Protein AF-A0A955M3N9-F1 (afdb_monomer)

pLDDT: mean 74.33, std 16.21, range [35.16, 93.31]

Radius of gyration: 15.44 Å; Cα contacts (8 Å, |Δi|>4): 190; chains: 1; bounding box: 39×33×39 Å

Secondary structure (DSSP, 8-state):
-PPEEEEEEEETTEEEEEEEPPHHHHHHHHHHHHHGGG--S-EEHHHHHHHTT--HHHHHHHHHHTBT-SEEEE--TT-PEEEEES-BEEEEEE---TTS---EEEEEEP-------

Sequence (117 aa):
MERLRIVYSEINGQPFEYWYLERSESQRINELLKLIPRLHTWTPIKRITKELNVSTAALISSLRALRGALYIDKDSSVGNAIIARFPIVLVLKKSSNLSAIVSTQTFLRAPIYIKKP

Structure (mmCIF, N/CA/C/O backbone):
data_AF-A0A955M3N9-F1
#
_entry.id   AF-A0A955M3N9-F1
#
loop_
_atom_site.group_PDB
_atom_site.id
_atom_site.type_symbol
_atom_site.label_atom_id
_atom_site.label_alt_id
_atom_site.label_comp_id
_atom_site.label_asym_id
_atom_site.label_entity_id
_atom_site.label_seq_id
_atom_site.pdbx_PDB_ins_code
_atom_site.Cartn_x
_atom_site.Cartn_y
_atom_site.Cartn_z
_atom_site.occupancy
_atom_site.B_iso_or_equiv
_atom_site.auth_seq_id
_atom_site.auth_comp_id
_atom_site.auth_asym_id
_atom_site.auth_atom_id
_atom_site.pdbx_PDB_model_num
ATOM 1 N N . MET A 1 1 ? 14.332 -13.624 1.666 1.00 54.06 1 MET A N 1
ATO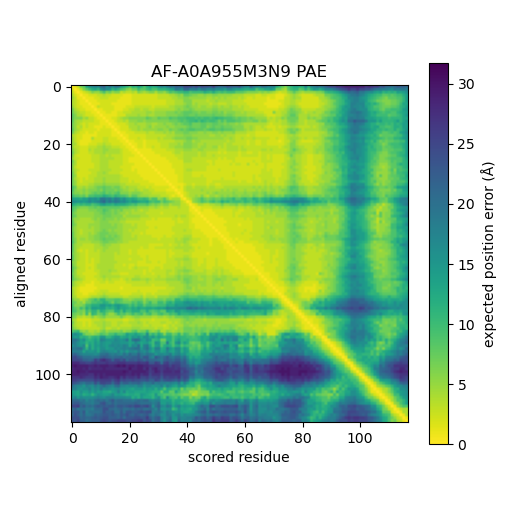M 2 C CA . MET A 1 1 ? 13.064 -13.078 2.201 1.00 54.06 1 MET A CA 1
ATOM 3 C C . MET A 1 1 ? 12.721 -11.870 1.353 1.00 54.06 1 MET A C 1
ATOM 5 O O . MET A 1 1 ? 13.582 -11.018 1.196 1.00 54.06 1 MET A O 1
ATOM 9 N N . GLU A 1 2 ? 11.548 -11.855 0.732 1.00 68.06 2 GLU A N 1
ATOM 10 C CA . GLU A 1 2 ? 11.255 -10.950 -0.388 1.00 68.06 2 GLU A CA 1
ATOM 11 C C . GLU A 1 2 ? 10.959 -9.521 0.098 1.00 68.06 2 GLU A C 1
ATOM 13 O O . GLU A 1 2 ? 10.129 -9.319 0.989 1.00 68.06 2 GLU A O 1
ATOM 18 N N . ARG A 1 3 ? 11.667 -8.538 -0.468 1.00 83.69 3 ARG A N 1
ATOM 19 C CA . ARG A 1 3 ? 11.537 -7.113 -0.139 1.00 83.69 3 ARG A CA 1
ATOM 20 C C . ARG A 1 3 ? 10.658 -6.443 -1.190 1.00 83.69 3 ARG A C 1
ATOM 22 O O . ARG A 1 3 ? 10.804 -6.711 -2.380 1.00 83.69 3 ARG A O 1
ATOM 29 N N . LEU A 1 4 ? 9.730 -5.597 -0.749 1.00 88.75 4 LEU A N 1
ATOM 30 C CA . LEU A 1 4 ? 8.908 -4.822 -1.672 1.00 88.75 4 LEU A CA 1
ATOM 31 C C . LEU A 1 4 ? 9.641 -3.552 -2.085 1.00 88.75 4 LEU A C 1
ATOM 33 O O . LEU A 1 4 ? 10.269 -2.887 -1.254 1.00 88.75 4 LEU A O 1
ATOM 37 N N . ARG A 1 5 ? 9.499 -3.193 -3.355 1.00 91.31 5 ARG A N 1
ATOM 38 C CA . ARG A 1 5 ? 9.981 -1.933 -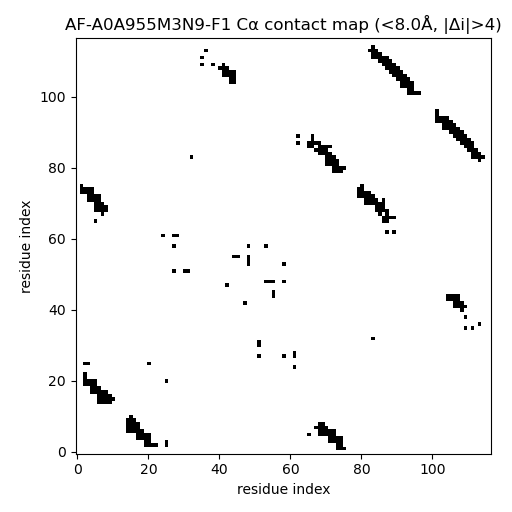3.902 1.00 91.31 5 ARG A CA 1
ATOM 39 C C . ARG A 1 5 ? 8.808 -1.135 -4.451 1.00 91.31 5 ARG A C 1
ATOM 41 O O . ARG A 1 5 ? 7.924 -1.663 -5.122 1.00 91.31 5 ARG A O 1
ATOM 48 N N . ILE A 1 6 ? 8.791 0.148 -4.108 1.00 89.75 6 ILE A N 1
ATOM 49 C CA . ILE A 1 6 ? 7.827 1.119 -4.616 1.00 89.75 6 ILE A CA 1
ATOM 50 C C . ILE A 1 6 ? 8.507 1.887 -5.738 1.00 89.75 6 ILE A C 1
ATOM 52 O O . ILE A 1 6 ? 9.568 2.469 -5.515 1.00 89.75 6 ILE A O 1
ATOM 56 N N . VAL A 1 7 ? 7.890 1.899 -6.915 1.00 90.56 7 VAL A N 1
ATOM 57 C CA . VAL A 1 7 ? 8.372 2.631 -8.087 1.00 90.56 7 VAL A CA 1
ATOM 58 C C . VAL A 1 7 ? 7.458 3.824 -8.339 1.00 90.56 7 VAL A C 1
ATOM 60 O O . VAL A 1 7 ? 6.237 3.671 -8.395 1.00 90.56 7 VAL A O 1
ATOM 63 N N . TYR A 1 8 ? 8.044 5.010 -8.484 1.00 90.19 8 TYR A N 1
ATOM 64 C CA . TYR A 1 8 ? 7.342 6.279 -8.705 1.00 90.19 8 TYR A CA 1
ATOM 65 C C . TYR A 1 8 ? 7.449 6.750 -10.154 1.00 90.19 8 TYR A C 1
ATOM 67 O O . TYR A 1 8 ? 6.503 7.337 -10.676 1.00 90.19 8 TYR A O 1
ATOM 75 N N . SER A 1 9 ? 8.559 6.443 -10.827 1.00 90.88 9 SER A N 1
ATOM 76 C CA . SER A 1 9 ? 8.750 6.763 -12.240 1.00 90.88 9 SER A CA 1
ATOM 77 C C . SER A 1 9 ? 9.600 5.723 -12.962 1.00 90.88 9 SER A C 1
ATOM 79 O O . SER A 1 9 ? 10.410 5.010 -12.360 1.00 90.88 9 SER A O 1
ATOM 81 N N . GLU A 1 10 ? 9.407 5.655 -14.276 1.00 91.56 10 GLU A N 1
ATOM 82 C CA . GLU A 1 10 ? 10.193 4.830 -15.186 1.00 91.56 10 GLU A CA 1
ATOM 83 C C . GLU A 1 10 ? 10.795 5.687 -16.297 1.00 91.56 10 GLU A C 1
ATOM 85 O O . GLU A 1 10 ? 10.179 6.649 -16.757 1.00 91.56 10 GLU A O 1
ATOM 90 N N . ILE A 1 11 ? 11.974 5.292 -16.771 1.00 93.31 11 ILE A N 1
ATOM 91 C CA . ILE A 1 11 ? 12.589 5.808 -17.995 1.00 93.31 11 ILE A CA 1
ATOM 92 C C . ILE A 1 11 ? 12.874 4.604 -18.888 1.00 93.31 11 ILE A C 1
ATOM 94 O O . ILE A 1 11 ? 13.516 3.649 -18.459 1.00 93.31 11 ILE A O 1
ATOM 98 N N . ASN A 1 12 ? 12.371 4.625 -20.125 1.00 90.88 12 ASN A N 1
ATOM 99 C CA . ASN A 1 12 ? 12.526 3.528 -21.092 1.00 90.88 12 ASN A CA 1
ATOM 100 C C . ASN A 1 12 ? 12.079 2.152 -20.551 1.00 90.88 12 ASN A C 1
ATOM 102 O O . ASN A 1 12 ? 12.693 1.128 -20.845 1.00 90.88 12 ASN A O 1
ATOM 106 N N . GLY A 1 13 ? 11.021 2.131 -19.732 1.00 84.50 13 GLY A N 1
ATOM 107 C CA . GLY A 1 13 ? 10.483 0.905 -19.132 1.00 84.50 13 GLY A CA 1
ATOM 108 C C . GLY A 1 13 ? 11.330 0.322 -17.997 1.00 84.50 13 GLY A C 1
ATOM 109 O O . GLY A 1 13 ? 11.108 -0.821 -17.607 1.00 84.50 13 GLY A O 1
ATOM 110 N N . GLN A 1 14 ? 12.303 1.078 -17.479 1.00 86.56 14 GLN A N 1
ATOM 111 C CA . GLN A 1 14 ? 13.092 0.708 -16.306 1.00 86.56 14 GLN A CA 1
ATOM 112 C C . GLN A 1 14 ? 12.772 1.638 -15.128 1.00 86.56 14 GLN A C 1
ATOM 114 O O . GLN A 1 14 ? 12.645 2.847 -15.342 1.00 86.56 14 GLN A O 1
ATOM 119 N N . PRO A 1 15 ? 12.680 1.117 -13.889 1.00 89.31 15 PRO A N 1
ATOM 120 C CA . PRO A 1 15 ? 12.510 1.939 -12.694 1.00 89.31 15 PRO A CA 1
ATOM 121 C C . PRO A 1 15 ? 13.619 2.990 -12.580 1.00 89.31 15 PRO A C 1
ATOM 123 O O . PRO A 1 15 ? 14.798 2.640 -12.519 1.00 89.31 15 PRO A O 1
ATOM 126 N N . PHE A 1 16 ? 13.242 4.267 -12.519 1.00 90.44 16 PHE A N 1
ATOM 127 C CA . PHE A 1 16 ? 14.178 5.380 -12.341 1.00 90.44 16 PHE A CA 1
ATOM 128 C C . PHE A 1 16 ? 14.145 5.904 -10.905 1.00 90.44 16 PHE A C 1
ATOM 130 O O . PHE A 1 16 ? 15.174 5.959 -10.238 1.00 90.44 16 PHE A O 1
ATOM 137 N N . GLU A 1 17 ? 12.952 6.209 -10.396 1.00 92.06 17 GLU A N 1
ATOM 138 C CA . GLU A 1 17 ? 12.754 6.645 -9.016 1.00 92.06 17 GLU A CA 1
ATOM 139 C C . GLU A 1 17 ? 12.035 5.553 -8.228 1.00 92.06 17 GLU A C 1
ATOM 141 O O . GLU A 1 17 ? 10.861 5.255 -8.472 1.00 92.06 17 GLU A O 1
ATOM 146 N N . TYR A 1 18 ? 12.745 4.933 -7.285 1.00 92.44 18 TYR A N 1
ATOM 147 C CA . TYR A 1 18 ? 12.208 3.840 -6.487 1.00 92.44 18 TYR A CA 1
ATOM 148 C C . TYR A 1 18 ? 12.874 3.718 -5.120 1.00 92.44 18 TYR A C 1
ATOM 150 O O . TYR A 1 18 ? 13.989 4.180 -4.893 1.00 92.44 18 TYR A O 1
ATOM 158 N N . TRP A 1 19 ? 12.170 3.050 -4.206 1.00 90.88 19 TRP A N 1
ATOM 159 C CA . TRP A 1 19 ? 12.589 2.894 -2.819 1.00 90.88 19 TRP A CA 1
ATOM 160 C C . TRP A 1 19 ? 12.223 1.496 -2.344 1.00 90.88 19 TRP A C 1
ATOM 162 O O . TRP A 1 19 ? 11.122 1.003 -2.605 1.00 90.88 19 TRP A O 1
ATOM 172 N N . TYR A 1 20 ? 13.138 0.855 -1.625 1.00 90.38 20 TYR A N 1
ATOM 173 C CA . TYR A 1 20 ? 12.845 -0.421 -0.994 1.00 90.38 20 TYR A CA 1
ATOM 174 C C . TYR A 1 20 ? 12.247 -0.210 0.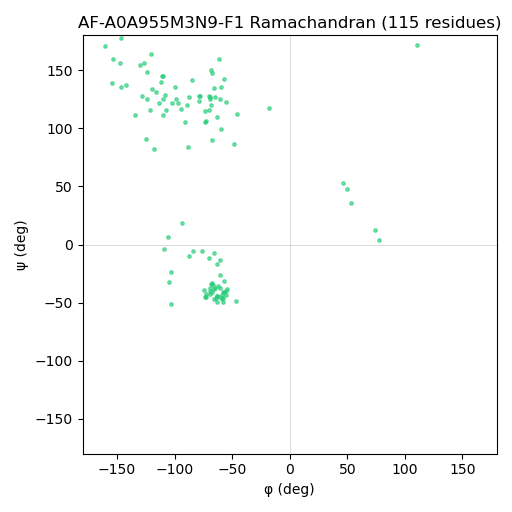385 1.00 90.38 20 TYR A C 1
ATOM 176 O O . TYR A 1 20 ? 12.857 0.409 1.258 1.00 90.38 20 TYR A O 1
ATOM 184 N N . LEU A 1 21 ? 11.099 -0.829 0.609 1.00 87.62 21 LEU A N 1
ATOM 185 C CA . LEU A 1 21 ? 10.426 -0.783 1.891 1.00 87.62 21 LEU A CA 1
ATOM 186 C C . LEU A 1 21 ? 11.227 -1.528 2.956 1.00 87.62 21 LEU A C 1
ATOM 188 O O . LEU A 1 21 ? 11.888 -2.538 2.687 1.00 87.62 21 LEU A O 1
ATOM 192 N N . GLU A 1 22 ? 11.146 -1.055 4.195 1.00 88.75 22 GLU A N 1
ATOM 193 C CA . GLU A 1 22 ? 11.620 -1.837 5.332 1.00 88.75 22 GLU A CA 1
ATOM 194 C C . GLU A 1 22 ? 10.831 -3.143 5.453 1.00 88.75 22 GLU A C 1
ATOM 196 O O . GLU A 1 22 ? 9.710 -3.274 4.956 1.00 88.75 22 GLU A O 1
ATOM 201 N N . ARG A 1 23 ? 11.389 -4.131 6.155 1.00 86.31 23 ARG A N 1
ATOM 202 C CA . ARG A 1 23 ? 10.746 -5.442 6.318 1.00 86.31 23 ARG A CA 1
ATOM 203 C C . ARG A 1 23 ? 9.359 -5.333 6.957 1.00 86.31 23 ARG A C 1
ATOM 205 O O . ARG A 1 23 ? 8.407 -5.932 6.462 1.00 86.31 23 ARG A O 1
ATOM 212 N N . SER A 1 24 ? 9.244 -4.551 8.032 1.00 87.19 24 SER A N 1
ATOM 213 C CA . SER A 1 24 ? 7.971 -4.364 8.740 1.00 87.19 24 SER A CA 1
ATOM 214 C C . SER A 1 24 ? 6.933 -3.662 7.857 1.00 87.19 24 SER A C 1
ATOM 216 O O . SER A 1 24 ? 5.754 -4.006 7.878 1.00 87.19 24 SER A O 1
ATOM 218 N N . GLU A 1 25 ? 7.374 -2.708 7.038 1.00 86.12 25 GLU A N 1
ATOM 219 C CA . GLU A 1 25 ? 6.525 -1.967 6.112 1.00 86.12 25 GLU A CA 1
ATOM 220 C C . GLU A 1 25 ? 6.087 -2.811 4.917 1.00 86.12 25 GLU A C 1
ATOM 222 O O . GLU A 1 25 ? 4.904 -2.832 4.584 1.00 86.12 25 GLU A O 1
ATOM 227 N N . SER A 1 26 ? 7.009 -3.589 4.349 1.00 88.38 26 SER A N 1
ATOM 228 C CA . SER A 1 26 ? 6.727 -4.561 3.291 1.00 88.38 26 SER A CA 1
ATOM 229 C C . SER A 1 26 ? 5.646 -5.549 3.726 1.00 88.38 26 SER A C 1
ATOM 231 O O . SER A 1 26 ? 4.722 -5.845 2.972 1.00 88.38 26 SER A O 1
ATOM 233 N N . GLN A 1 27 ? 5.732 -6.041 4.966 1.00 88.56 27 GLN A N 1
ATOM 234 C CA . GLN A 1 27 ? 4.737 -6.954 5.520 1.00 88.56 27 GLN A CA 1
ATOM 235 C C . GLN A 1 27 ? 3.372 -6.273 5.679 1.00 88.56 27 GLN A C 1
ATOM 237 O O . GLN A 1 27 ? 2.370 -6.822 5.225 1.00 88.56 27 GLN A O 1
ATOM 242 N N . ARG A 1 28 ? 3.323 -5.059 6.247 1.00 88.19 28 ARG A N 1
ATOM 243 C CA . ARG A 1 28 ? 2.069 -4.294 6.374 1.00 88.19 28 ARG A CA 1
ATOM 244 C C . ARG A 1 28 ? 1.417 -4.021 5.021 1.00 88.19 28 ARG A C 1
ATOM 246 O O . ARG A 1 28 ? 0.206 -4.170 4.895 1.00 88.19 28 ARG A O 1
ATOM 253 N N . ILE A 1 29 ? 2.204 -3.631 4.020 1.00 85.81 29 ILE A N 1
ATOM 254 C CA . ILE A 1 29 ? 1.702 -3.333 2.676 1.00 85.81 29 ILE A CA 1
ATOM 255 C C . ILE A 1 29 ? 1.196 -4.601 1.990 1.00 85.81 29 ILE A C 1
ATOM 257 O O . ILE A 1 29 ? 0.114 -4.569 1.415 1.00 85.81 29 ILE A O 1
ATOM 261 N N . ASN A 1 30 ? 1.888 -5.734 2.119 1.00 86.00 30 ASN A N 1
ATOM 262 C CA . ASN A 1 30 ? 1.389 -7.010 1.600 1.00 86.00 30 ASN A CA 1
ATOM 263 C C . ASN A 1 30 ? 0.033 -7.401 2.204 1.00 86.00 30 ASN A C 1
ATOM 265 O O . ASN A 1 30 ? -0.880 -7.768 1.466 1.00 86.00 30 ASN A O 1
ATOM 269 N N . GLU A 1 31 ? -0.127 -7.302 3.526 1.00 87.06 31 GLU A N 1
ATOM 270 C CA . GLU A 1 31 ? -1.411 -7.608 4.172 1.00 87.06 31 GLU A CA 1
ATOM 271 C C . GLU A 1 31 ? -2.508 -6.611 3.772 1.00 87.06 31 GLU A C 1
ATOM 273 O O . GLU A 1 31 ? -3.641 -7.005 3.489 1.00 87.06 31 GLU A O 1
ATOM 278 N N . LEU A 1 32 ? -2.167 -5.326 3.642 1.00 83.44 32 LEU A N 1
ATOM 279 C CA . LEU A 1 32 ? -3.084 -4.314 3.127 1.00 83.44 32 LEU A CA 1
ATOM 280 C C . LEU A 1 32 ? -3.546 -4.633 1.695 1.00 83.44 32 LEU A C 1
ATOM 282 O O . LEU A 1 32 ? -4.740 -4.550 1.414 1.00 83.44 32 LEU A O 1
ATOM 286 N N . LEU A 1 33 ? -2.635 -5.017 0.795 1.00 80.44 33 LEU A N 1
ATOM 287 C CA . LEU A 1 33 ? -2.961 -5.365 -0.594 1.00 80.44 33 LEU A CA 1
ATOM 288 C C . LEU A 1 33 ? -3.901 -6.575 -0.682 1.00 80.44 33 LEU A C 1
ATOM 290 O O . LEU A 1 33 ? -4.791 -6.587 -1.529 1.00 80.44 33 LEU A O 1
ATOM 294 N N . LYS A 1 34 ? -3.757 -7.561 0.214 1.00 81.38 34 LYS A N 1
ATOM 295 C CA . LYS A 1 34 ? -4.693 -8.696 0.329 1.00 81.38 34 LYS A CA 1
ATOM 296 C C . LYS A 1 34 ? -6.067 -8.271 0.845 1.00 81.38 34 LYS A C 1
ATOM 298 O O . LYS A 1 34 ? -7.078 -8.857 0.460 1.00 81.38 34 LYS A O 1
ATOM 303 N N . LEU A 1 35 ? -6.111 -7.268 1.722 1.00 81.12 35 LEU A N 1
ATOM 304 C CA . LEU A 1 35 ? -7.353 -6.761 2.295 1.00 81.12 35 LEU A CA 1
ATOM 305 C C . LEU A 1 35 ? -8.153 -5.913 1.299 1.00 81.12 35 LEU A C 1
ATOM 307 O O . LEU A 1 35 ? -9.376 -6.020 1.245 1.00 81.12 35 LEU A O 1
ATOM 311 N N . ILE A 1 36 ? -7.466 -5.095 0.499 1.00 75.94 36 ILE A N 1
ATOM 312 C CA . ILE A 1 36 ? -8.058 -4.148 -0.455 1.00 75.94 36 ILE A CA 1
ATOM 313 C C . ILE A 1 36 ? -9.187 -4.730 -1.328 1.00 75.94 36 ILE A C 1
ATOM 315 O O . ILE A 1 36 ? -10.239 -4.092 -1.377 1.00 75.94 36 ILE A O 1
ATOM 319 N N . PRO A 1 37 ? -9.063 -5.905 -1.979 1.00 73.94 37 PRO A N 1
ATOM 320 C CA . PRO A 1 37 ? -10.148 -6.438 -2.809 1.00 73.94 37 PRO A CA 1
ATOM 321 C C . PRO A 1 37 ? -11.436 -6.758 -2.033 1.00 73.94 37 PRO A C 1
ATOM 323 O O . PRO A 1 37 ? -12.495 -6.886 -2.641 1.00 73.94 37 PRO A O 1
ATOM 326 N N . ARG A 1 38 ? -11.369 -6.864 -0.700 1.00 77.62 38 ARG A N 1
ATOM 327 C CA . ARG A 1 38 ? -12.525 -7.075 0.189 1.00 77.62 38 ARG A CA 1
ATOM 328 C C . ARG A 1 38 ? -13.181 -5.755 0.617 1.00 77.62 38 ARG A C 1
ATOM 330 O O . ARG A 1 38 ? -14.252 -5.759 1.222 1.00 77.62 38 ARG A O 1
ATOM 337 N N . LEU A 1 39 ? -12.548 -4.618 0.325 1.00 73.94 39 LEU A N 1
ATOM 338 C CA . LEU A 1 39 ? -13.043 -3.284 0.654 1.00 73.94 39 LEU A CA 1
ATOM 339 C C . LEU A 1 39 ? -13.937 -2.775 -0.487 1.00 73.94 39 LEU A C 1
ATOM 341 O O . LEU A 1 39 ? -13.499 -2.042 -1.366 1.00 73.94 39 LEU A O 1
ATOM 345 N N . HIS A 1 40 ? -15.214 -3.164 -0.478 1.00 58.66 40 HIS A N 1
ATOM 346 C CA . HIS A 1 40 ? -16.177 -2.786 -1.526 1.00 58.66 40 HIS A CA 1
ATOM 347 C C . HIS A 1 40 ? -16.585 -1.297 -1.514 1.00 58.66 40 HIS A C 1
ATOM 349 O O . HIS A 1 40 ? -17.212 -0.820 -2.457 1.00 58.66 40 HIS A O 1
ATOM 355 N N . THR A 1 41 ? -16.243 -0.544 -0.463 1.00 67.31 41 THR A N 1
ATOM 356 C CA . THR A 1 41 ? -16.622 0.866 -0.279 1.00 67.31 41 THR A CA 1
ATOM 357 C C . THR A 1 41 ? -15.535 1.658 0.456 1.00 67.31 41 THR A C 1
ATOM 359 O O . THR A 1 41 ? -14.535 1.111 0.927 1.00 67.31 41 THR A O 1
ATOM 362 N N . TRP A 1 42 ? -15.764 2.965 0.622 1.00 71.25 42 TRP A N 1
ATOM 363 C CA . TRP A 1 42 ? -15.029 3.829 1.548 1.00 71.25 42 TRP A CA 1
ATOM 364 C C . TRP A 1 42 ? -14.869 3.166 2.919 1.00 71.25 42 TRP A C 1
ATOM 366 O O . TRP A 1 42 ? -15.853 2.982 3.636 1.00 71.25 42 TRP A O 1
ATOM 376 N N . THR A 1 43 ? -13.637 2.805 3.282 1.00 75.19 43 THR A N 1
ATOM 377 C CA . THR A 1 43 ? -13.370 2.088 4.533 1.00 75.19 43 THR A CA 1
ATOM 378 C C . THR A 1 43 ? -12.645 3.007 5.517 1.00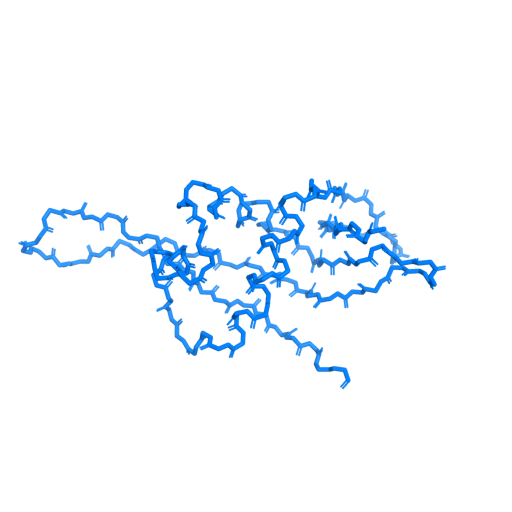 75.19 43 THR A C 1
ATOM 380 O O . THR A 1 43 ? -11.603 3.575 5.168 1.00 75.19 43 THR A O 1
ATOM 383 N N . PRO A 1 44 ? -13.166 3.186 6.747 1.00 77.88 44 PRO A N 1
ATOM 384 C CA . PRO A 1 44 ? -12.476 3.955 7.775 1.00 77.88 44 PRO A CA 1
ATOM 385 C C . PRO A 1 44 ? -11.115 3.338 8.097 1.00 77.88 44 PRO A C 1
ATOM 387 O O . PRO A 1 44 ? -11.023 2.132 8.336 1.00 77.88 44 PRO A O 1
ATOM 390 N N . ILE A 1 45 ? -10.075 4.167 8.212 1.00 78.62 45 ILE A N 1
ATOM 391 C CA . ILE A 1 45 ? -8.728 3.704 8.583 1.00 78.62 45 ILE A CA 1
ATOM 392 C C . ILE A 1 45 ? -8.745 2.908 9.892 1.00 78.62 45 ILE A C 1
ATOM 394 O O . ILE A 1 45 ? -8.099 1.872 9.972 1.00 78.62 45 ILE A O 1
ATOM 398 N N . LYS A 1 46 ? -9.562 3.316 10.874 1.00 80.06 46 LYS A N 1
ATOM 399 C CA . LYS A 1 46 ? -9.719 2.602 12.155 1.00 80.06 46 LYS A CA 1
ATOM 400 C C . LYS A 1 46 ? -10.166 1.140 12.003 1.00 80.06 46 LYS A C 1
ATOM 402 O O . LYS A 1 46 ? -9.821 0.303 12.834 1.00 80.06 46 LYS A O 1
ATOM 407 N N . ARG A 1 47 ? -10.955 0.823 10.970 1.00 83.50 47 ARG A N 1
ATOM 408 C CA . ARG A 1 47 ? -11.378 -0.558 10.693 1.00 83.50 47 ARG A CA 1
ATOM 409 C C . ARG A 1 47 ? -10.204 -1.368 10.149 1.00 83.50 47 ARG A C 1
ATOM 411 O O . ARG A 1 47 ? -9.945 -2.458 10.641 1.00 83.50 47 ARG A O 1
ATOM 418 N N . ILE A 1 48 ? -9.462 -0.785 9.211 1.00 83.69 48 ILE A N 1
ATOM 419 C CA . ILE A 1 48 ? -8.287 -1.409 8.592 1.00 83.69 48 ILE A CA 1
ATOM 420 C C . ILE A 1 48 ? -7.190 -1.650 9.635 1.00 83.69 48 ILE A C 1
ATOM 422 O O . ILE A 1 48 ? -6.631 -2.736 9.693 1.00 83.69 48 ILE A O 1
ATOM 426 N N . THR A 1 49 ? -6.916 -0.681 10.515 1.00 86.06 49 THR A N 1
ATOM 427 C CA . THR A 1 49 ? -5.921 -0.833 11.591 1.00 86.06 49 THR A CA 1
ATOM 428 C C . THR A 1 49 ? -6.259 -1.972 12.543 1.00 86.06 49 THR A C 1
ATOM 430 O O . THR A 1 49 ? -5.361 -2.678 12.986 1.00 86.06 49 THR A O 1
ATOM 433 N N . LYS A 1 50 ? -7.551 -2.165 12.848 1.00 88.25 50 LYS A N 1
ATOM 434 C CA . LYS A 1 50 ? -8.015 -3.256 13.712 1.00 88.25 50 LYS A CA 1
ATOM 435 C C . LYS A 1 50 ? -7.845 -4.614 13.033 1.00 88.25 50 LYS A C 1
ATOM 437 O O . LYS A 1 50 ? -7.404 -5.554 13.676 1.00 88.25 50 LYS A O 1
ATOM 442 N N . GLU A 1 51 ? -8.174 -4.703 11.748 1.00 87.88 51 GLU A N 1
ATOM 443 C CA . GLU A 1 51 ? -8.063 -5.943 10.973 1.00 87.88 51 GLU A CA 1
ATOM 444 C C . GLU A 1 51 ? -6.607 -6.354 10.728 1.00 87.88 51 GLU A C 1
ATOM 446 O O . GLU A 1 51 ? -6.269 -7.527 10.827 1.00 87.88 51 GLU A O 1
ATOM 451 N N . LEU A 1 52 ? -5.731 -5.377 10.490 1.00 85.75 52 LEU A N 1
ATOM 452 C CA . LEU A 1 52 ? -4.298 -5.602 10.310 1.00 85.75 52 LEU A CA 1
ATOM 453 C C . LEU A 1 52 ? -3.521 -5.674 11.637 1.00 85.75 52 LEU A C 1
ATOM 455 O O . LEU A 1 52 ? -2.323 -5.938 11.614 1.00 85.75 52 LEU A O 1
ATOM 459 N N . ASN A 1 53 ? -4.172 -5.421 12.779 1.00 90.44 53 ASN A N 1
ATOM 460 C CA . ASN A 1 53 ? -3.546 -5.300 14.100 1.00 90.44 53 ASN A CA 1
ATOM 461 C C . ASN A 1 53 ? -2.323 -4.353 14.117 1.00 90.44 53 ASN A C 1
ATOM 463 O O . ASN A 1 53 ? -1.250 -4.683 14.620 1.00 90.44 53 ASN A O 1
ATOM 467 N N . VAL A 1 54 ? -2.475 -3.162 13.530 1.00 87.75 54 VAL A N 1
ATOM 468 C CA . VAL A 1 54 ? -1.422 -2.132 13.443 1.00 87.75 54 VAL A CA 1
ATOM 469 C C . VAL A 1 54 ? -1.907 -0.798 13.985 1.00 87.75 54 VAL A C 1
ATOM 471 O O . VAL A 1 54 ? -3.098 -0.496 13.962 1.00 87.75 54 VAL A O 1
ATOM 474 N N . SER A 1 55 ? -0.983 0.056 14.425 1.00 89.12 55 SER A N 1
ATOM 475 C CA . SER A 1 55 ? -1.343 1.414 14.833 1.00 89.12 55 SER A CA 1
ATOM 476 C C . SER A 1 55 ? -1.787 2.262 13.635 1.00 89.12 55 SER A C 1
ATOM 478 O O . SER A 1 55 ? -1.302 2.111 12.510 1.00 89.12 55 SER A O 1
ATOM 480 N N . THR A 1 56 ? -2.680 3.222 13.887 1.00 83.75 56 THR A N 1
ATOM 481 C CA . THR A 1 56 ? -3.109 4.210 12.885 1.00 83.75 56 THR A CA 1
ATOM 482 C C . THR A 1 56 ? -1.934 4.976 12.288 1.00 83.75 56 THR A C 1
ATOM 484 O O . THR A 1 56 ? -1.910 5.199 11.081 1.00 83.75 56 THR A O 1
ATOM 487 N N . ALA A 1 57 ? -0.945 5.346 13.107 1.00 84.81 57 ALA A N 1
ATOM 488 C CA . ALA A 1 57 ? 0.245 6.053 12.645 1.00 84.81 57 ALA A CA 1
ATOM 489 C C . ALA A 1 57 ? 1.078 5.195 11.679 1.00 84.81 57 ALA A C 1
ATOM 491 O O . ALA A 1 57 ? 1.443 5.673 10.606 1.00 84.81 57 ALA A O 1
ATOM 492 N N . ALA A 1 58 ? 1.307 3.920 12.016 1.00 84.94 58 ALA A N 1
ATOM 493 C CA . ALA A 1 58 ? 2.055 2.998 11.164 1.00 84.94 58 ALA A CA 1
ATOM 494 C C . ALA A 1 58 ? 1.343 2.761 9.829 1.00 84.94 58 ALA A C 1
ATOM 496 O O . ALA A 1 58 ? 1.976 2.819 8.776 1.00 84.94 58 ALA A O 1
ATOM 497 N N . LEU A 1 59 ? 0.020 2.557 9.858 1.00 84.12 59 LEU A N 1
ATOM 49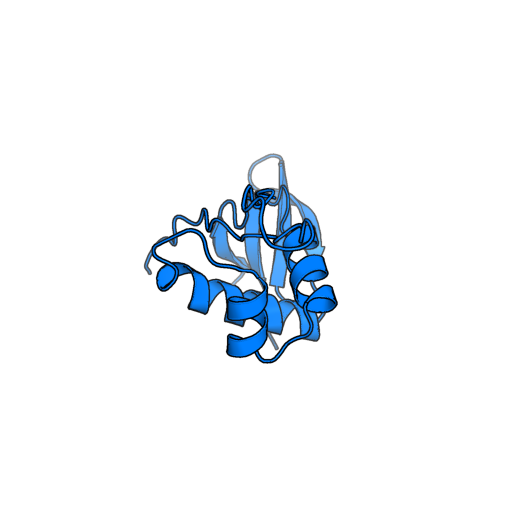8 C CA . LEU A 1 59 ? -0.755 2.399 8.634 1.00 84.12 59 LEU A CA 1
ATOM 499 C C . LEU A 1 59 ? -0.706 3.675 7.786 1.00 84.12 59 LEU A C 1
ATOM 501 O O . LEU A 1 59 ? -0.375 3.598 6.612 1.00 84.12 59 LEU A O 1
ATOM 505 N N . ILE A 1 60 ? -0.958 4.856 8.361 1.00 81.88 60 ILE A N 1
ATOM 506 C CA . ILE A 1 60 ? -0.884 6.128 7.623 1.00 81.88 60 ILE A CA 1
ATOM 507 C C . ILE A 1 60 ? 0.503 6.347 7.004 1.00 81.88 60 ILE A C 1
ATOM 509 O O . ILE A 1 60 ? 0.570 6.798 5.864 1.00 81.88 60 ILE A O 1
ATOM 513 N N . SER A 1 61 ? 1.589 6.025 7.712 1.00 83.69 61 SER A N 1
ATOM 514 C CA . SER A 1 61 ? 2.951 6.118 7.171 1.00 83.69 61 SER A CA 1
ATOM 515 C C . SER A 1 61 ? 3.111 5.261 5.917 1.00 83.69 61 SER A C 1
ATOM 517 O O . SER A 1 61 ? 3.503 5.768 4.869 1.00 83.69 61 SER A O 1
ATOM 519 N N . SER A 1 62 ? 2.689 3.997 5.977 1.00 84.19 62 SER A N 1
ATOM 520 C CA . SER A 1 62 ? 2.776 3.088 4.831 1.00 84.19 62 SER A CA 1
ATOM 521 C C . SER A 1 62 ? 1.862 3.507 3.675 1.00 84.19 62 SER A C 1
ATOM 523 O O . SER A 1 62 ? 2.240 3.407 2.512 1.00 84.19 62 SER A O 1
ATOM 525 N N . LEU A 1 63 ? 0.685 4.069 3.967 1.00 80.94 63 LEU A N 1
ATOM 526 C CA . LEU A 1 63 ? -0.193 4.635 2.939 1.00 80.94 63 LEU A CA 1
ATOM 527 C C . LEU A 1 63 ? 0.410 5.895 2.289 1.00 80.94 63 LEU A C 1
ATOM 529 O O . LEU A 1 63 ? 0.186 6.138 1.105 1.00 80.94 63 LEU A O 1
ATOM 533 N N . ARG A 1 64 ? 1.167 6.701 3.047 1.00 80.19 64 ARG A N 1
ATOM 534 C CA . ARG A 1 64 ? 1.903 7.861 2.519 1.00 80.19 64 ARG A CA 1
ATOM 535 C C . ARG A 1 64 ? 3.059 7.435 1.628 1.00 80.19 64 ARG A C 1
ATOM 537 O O . ARG A 1 64 ? 3.228 8.060 0.590 1.00 80.19 64 ARG A O 1
ATOM 544 N N . ALA A 1 65 ? 3.791 6.380 1.988 1.00 80.06 65 ALA A N 1
ATOM 545 C CA . ALA A 1 65 ? 4.838 5.827 1.131 1.00 80.06 65 ALA A CA 1
ATOM 546 C C . ALA A 1 65 ? 4.264 5.435 -0.239 1.00 80.06 65 ALA A C 1
ATOM 548 O O . ALA A 1 65 ? 4.823 5.755 -1.274 1.00 80.06 65 ALA A O 1
ATOM 549 N N . LEU A 1 66 ? 3.072 4.850 -0.280 1.00 80.19 66 LEU A N 1
ATOM 550 C CA . LEU A 1 66 ? 2.430 4.451 -1.536 1.00 80.19 66 LEU A CA 1
ATOM 551 C C . LEU A 1 66 ? 1.820 5.608 -2.347 1.00 80.19 66 LEU A C 1
ATOM 553 O O . LEU A 1 66 ? 1.332 5.392 -3.459 1.00 80.19 66 LEU A O 1
ATOM 557 N N . ARG A 1 67 ? 1.808 6.834 -1.814 1.00 79.94 67 ARG A N 1
ATOM 558 C CA . ARG A 1 67 ? 1.218 7.987 -2.497 1.00 79.94 67 ARG A CA 1
ATOM 559 C C . ARG A 1 67 ? 2.067 8.372 -3.705 1.00 79.94 67 ARG A C 1
ATOM 561 O O . ARG A 1 67 ? 3.238 8.688 -3.557 1.00 79.94 67 ARG A O 1
ATOM 568 N N . GLY A 1 68 ? 1.442 8.428 -4.880 1.00 77.69 68 GLY A N 1
ATOM 569 C CA . GLY A 1 68 ? 2.135 8.786 -6.122 1.00 77.69 68 GLY A CA 1
ATOM 570 C C . GLY A 1 68 ? 2.973 7.650 -6.709 1.00 77.69 68 GLY A C 1
ATOM 571 O O . GLY A 1 68 ? 3.625 7.855 -7.724 1.00 77.69 68 GLY A O 1
ATOM 572 N N . ALA A 1 69 ? 2.935 6.459 -6.107 1.00 85.81 69 ALA A N 1
ATOM 573 C CA . ALA A 1 69 ? 3.575 5.285 -6.673 1.00 85.81 69 ALA A CA 1
ATOM 574 C C . ALA A 1 69 ? 2.889 4.874 -7.984 1.00 85.81 69 ALA A C 1
ATOM 576 O O . ALA A 1 69 ? 1.659 4.771 -8.055 1.00 85.81 69 ALA A O 1
ATOM 577 N N . LEU A 1 70 ? 3.697 4.579 -8.998 1.00 87.50 70 LEU A N 1
ATOM 578 C CA . LEU A 1 70 ? 3.259 3.996 -10.260 1.00 87.50 70 LEU A CA 1
ATOM 579 C C . LEU A 1 70 ? 2.902 2.518 -10.065 1.00 87.50 70 LEU A C 1
ATOM 581 O O . LEU A 1 70 ? 1.849 2.060 -10.512 1.00 87.50 70 LEU A O 1
ATOM 585 N N . TYR A 1 71 ? 3.748 1.773 -9.351 1.00 88.12 71 TYR A N 1
ATOM 586 C CA . TYR A 1 71 ? 3.489 0.388 -8.966 1.00 88.12 71 TYR A CA 1
ATOM 587 C C . TYR A 1 71 ? 4.351 -0.065 -7.787 1.00 88.12 71 TYR A C 1
ATOM 589 O O . TYR A 1 71 ? 5.270 0.621 -7.340 1.00 88.12 71 TYR A O 1
ATOM 597 N N . ILE A 1 72 ? 4.017 -1.249 -7.286 1.00 88.19 72 ILE A N 1
ATOM 598 C CA . ILE A 1 72 ? 4.801 -2.007 -6.321 1.00 88.19 72 ILE A CA 1
ATOM 599 C C . ILE A 1 72 ? 5.221 -3.294 -7.013 1.00 88.19 72 ILE A C 1
ATOM 601 O O . ILE A 1 72 ? 4.375 -3.989 -7.590 1.00 88.19 72 ILE A O 1
ATOM 605 N N . ASP A 1 73 ? 6.500 -3.621 -6.928 1.00 89.56 73 ASP A N 1
ATOM 606 C CA . ASP A 1 73 ? 7.008 -4.925 -7.312 1.00 89.56 73 ASP A CA 1
ATOM 607 C C . ASP A 1 73 ? 7.699 -5.628 -6.144 1.00 89.56 73 ASP A C 1
ATOM 609 O O . ASP A 1 73 ? 7.954 -5.068 -5.070 1.00 89.56 73 ASP A O 1
ATOM 613 N N . LYS A 1 74 ? 7.879 -6.928 -6.336 1.00 87.19 74 LYS A N 1
ATOM 614 C CA . LYS A 1 74 ? 8.485 -7.827 -5.372 1.00 87.19 74 LYS A CA 1
ATOM 615 C C . LYS A 1 74 ? 9.803 -8.309 -5.948 1.00 87.19 74 LYS A C 1
ATOM 617 O O . LYS A 1 74 ? 9.810 -8.898 -7.031 1.00 87.19 74 LYS A O 1
ATOM 622 N N . ASP A 1 75 ? 10.878 -8.056 -5.210 1.00 78.75 75 ASP A N 1
ATOM 623 C CA . ASP A 1 75 ? 12.204 -8.550 -5.556 1.00 78.75 75 ASP A CA 1
ATOM 624 C C . ASP A 1 75 ? 12.246 -10.068 -5.362 1.00 78.75 75 ASP A C 1
ATOM 626 O O . ASP A 1 75 ? 12.044 -10.577 -4.250 1.00 78.75 75 ASP A O 1
ATOM 630 N N . SER A 1 76 ? 12.434 -10.784 -6.470 1.00 69.69 76 SER A N 1
ATOM 631 C CA . SER A 1 76 ? 12.482 -12.241 -6.528 1.00 69.69 76 SER A CA 1
ATOM 632 C C . SER A 1 76 ? 13.720 -12.692 -7.299 1.00 69.69 76 SER A C 1
ATOM 634 O O . SER A 1 76 ? 14.213 -11.993 -8.183 1.00 69.69 76 SER A O 1
ATOM 636 N N . SER A 1 77 ? 14.194 -13.907 -7.019 1.00 64.94 77 SER A N 1
ATOM 637 C CA . SER A 1 77 ? 15.353 -14.507 -7.696 1.00 64.94 77 SER A CA 1
ATOM 638 C C . SER A 1 77 ? 15.177 -14.687 -9.210 1.00 64.94 77 SER A C 1
ATOM 640 O O . SER A 1 77 ? 16.156 -14.949 -9.901 1.00 64.94 77 SER A O 1
ATOM 642 N N . VAL A 1 78 ? 13.952 -14.552 -9.728 1.00 63.59 78 VAL A N 1
ATOM 643 C CA . VAL A 1 78 ? 13.595 -14.706 -11.151 1.00 63.59 78 VAL A CA 1
ATOM 644 C C . VAL A 1 78 ? 13.325 -13.341 -11.813 1.00 63.59 78 VAL A C 1
ATOM 646 O O . VAL A 1 78 ? 12.919 -13.264 -12.969 1.00 63.59 78 VAL A O 1
ATOM 649 N N . GLY A 1 79 ? 13.563 -12.243 -11.088 1.00 71.62 79 GLY A N 1
ATOM 650 C CA . GLY A 1 79 ? 13.268 -10.877 -11.512 1.00 71.62 79 GLY A CA 1
ATOM 651 C C . GLY A 1 79 ? 12.126 -10.245 -10.717 1.00 71.62 79 GLY A C 1
ATOM 652 O O . GLY A 1 79 ? 11.453 -10.893 -9.913 1.00 71.62 79 GLY A O 1
ATOM 653 N N . ASN A 1 80 ? 11.912 -8.949 -10.929 1.00 79.12 80 ASN A N 1
ATOM 654 C CA . ASN A 1 80 ? 10.895 -8.196 -10.202 1.00 79.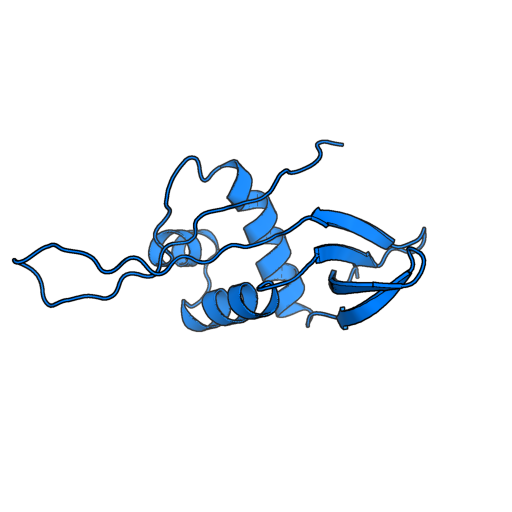12 80 ASN A CA 1
ATOM 655 C C . ASN A 1 80 ? 9.499 -8.467 -10.773 1.00 79.12 80 ASN A C 1
ATOM 657 O O . ASN A 1 80 ? 9.249 -8.235 -11.957 1.00 79.12 80 ASN A O 1
ATOM 661 N N . ALA A 1 81 ? 8.573 -8.921 -9.928 1.00 83.62 81 ALA A N 1
ATOM 662 C CA . ALA A 1 81 ? 7.181 -9.138 -10.312 1.00 83.62 81 ALA A CA 1
ATOM 663 C C . ALA A 1 81 ? 6.301 -7.989 -9.807 1.00 83.62 81 ALA A C 1
ATOM 665 O O . ALA A 1 81 ? 6.227 -7.749 -8.602 1.00 83.62 81 ALA A O 1
ATOM 666 N N . ILE A 1 82 ? 5.606 -7.296 -10.715 1.00 85.94 82 ILE A N 1
ATOM 667 C CA . ILE A 1 82 ? 4.653 -6.239 -10.347 1.00 85.94 82 ILE A CA 1
ATOM 668 C C . ILE A 1 82 ? 3.447 -6.871 -9.646 1.00 85.94 82 ILE A C 1
ATOM 670 O O . ILE A 1 82 ? 2.724 -7.663 -10.248 1.00 85.94 82 ILE A O 1
ATOM 674 N N . ILE A 1 83 ? 3.198 -6.474 -8.398 1.00 83.25 83 ILE A N 1
ATOM 675 C CA . ILE A 1 83 ? 2.103 -7.004 -7.568 1.00 83.25 83 ILE A CA 1
ATOM 676 C C . ILE A 1 83 ? 0.906 -6.053 -7.470 1.00 83.25 83 ILE A C 1
ATOM 678 O O . ILE A 1 83 ? -0.213 -6.490 -7.211 1.00 83.25 83 ILE A O 1
ATOM 682 N N . ALA A 1 84 ? 1.118 -4.753 -7.679 1.00 81.12 84 ALA A N 1
ATOM 683 C CA . ALA A 1 84 ? 0.053 -3.754 -7.672 1.00 81.12 84 ALA A CA 1
ATOM 684 C C . ALA A 1 84 ? 0.448 -2.546 -8.522 1.00 81.12 84 ALA A C 1
ATOM 686 O O . ALA A 1 84 ? 1.582 -2.092 -8.438 1.00 81.12 84 ALA A O 1
ATOM 687 N N . ARG A 1 85 ? -0.488 -1.992 -9.299 1.00 80.12 85 ARG A N 1
ATOM 688 C CA . ARG A 1 85 ? -0.314 -0.720 -10.023 1.00 80.12 85 ARG A CA 1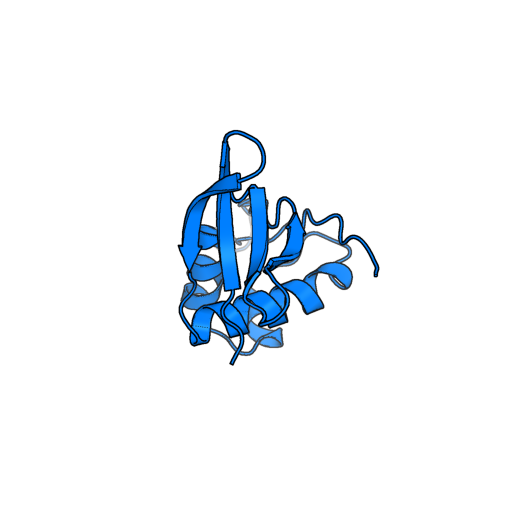
ATOM 689 C C . ARG A 1 85 ? -1.190 0.360 -9.402 1.00 80.12 85 ARG A C 1
ATOM 691 O O . ARG A 1 85 ? -2.297 0.053 -8.967 1.00 80.12 85 ARG A O 1
ATOM 698 N N . PHE A 1 86 ? -0.696 1.596 -9.386 1.00 73.81 86 PHE A N 1
ATOM 699 C CA . PHE A 1 86 ? -1.358 2.776 -8.816 1.00 73.81 86 PHE A CA 1
ATOM 700 C C . PHE A 1 86 ? -1.957 2.516 -7.429 1.00 73.81 86 PHE A C 1
ATOM 702 O O . PHE A 1 86 ? -3.144 2.744 -7.216 1.00 73.81 86 PHE A O 1
ATOM 709 N N . PRO A 1 87 ? -1.163 1.996 -6.480 1.00 66.19 87 PRO A N 1
ATOM 710 C CA . PRO A 1 87 ? -1.683 1.269 -5.336 1.00 66.19 87 PRO A CA 1
ATOM 711 C C . PRO A 1 87 ? -2.624 2.084 -4.434 1.00 66.19 87 PRO A C 1
ATOM 713 O O . PRO A 1 87 ? -3.453 1.479 -3.762 1.00 66.19 87 PRO A O 1
ATOM 716 N N . ILE A 1 88 ? -2.534 3.422 -4.356 1.00 67.12 88 ILE A N 1
ATOM 717 C CA . ILE A 1 88 ? -3.313 4.197 -3.370 1.00 67.12 88 ILE A CA 1
ATOM 718 C C . ILE A 1 88 ? -3.749 5.590 -3.845 1.00 67.12 88 ILE A C 1
ATOM 720 O O . ILE A 1 88 ? -2.942 6.403 -4.285 1.00 67.12 88 ILE A O 1
ATOM 724 N N . VAL A 1 89 ? -5.021 5.916 -3.566 1.00 56.59 89 VAL A N 1
ATOM 725 C CA . VAL A 1 89 ? -5.576 7.278 -3.495 1.00 56.59 89 VAL A CA 1
ATOM 726 C C . VAL A 1 89 ? -6.230 7.430 -2.119 1.00 56.59 89 VAL A C 1
ATOM 728 O O . VAL A 1 89 ? -7.400 7.114 -1.903 1.00 56.59 89 VAL A O 1
ATOM 731 N N . LEU A 1 90 ? -5.452 7.898 -1.146 1.00 56.59 90 LEU A N 1
ATOM 732 C CA . LEU A 1 90 ? -5.985 8.378 0.128 1.00 56.59 90 LEU A CA 1
ATOM 733 C C . LEU A 1 90 ? -6.920 9.560 -0.150 1.00 56.59 90 LEU A C 1
ATOM 735 O O . LEU A 1 90 ? -6.486 10.549 -0.737 1.00 56.59 90 LEU A O 1
ATOM 739 N N . VAL A 1 91 ? -8.167 9.505 0.322 1.00 54.56 91 VAL A N 1
ATOM 740 C CA . VAL A 1 91 ? -9.035 10.690 0.337 1.00 54.56 91 VAL A CA 1
ATOM 741 C C . VAL A 1 91 ? -9.461 10.950 1.770 1.00 54.56 91 VAL A C 1
ATOM 743 O O . VAL A 1 91 ? -10.152 10.157 2.409 1.00 54.56 91 VAL A O 1
ATOM 746 N N . LEU A 1 92 ? -9.027 12.095 2.282 1.00 51.91 92 LEU A N 1
ATOM 747 C CA . LEU A 1 92 ? -9.476 12.611 3.564 1.00 51.91 92 LEU A CA 1
ATOM 748 C C . LEU A 1 92 ? -10.907 13.120 3.390 1.00 51.91 92 LEU A C 1
ATOM 750 O O . LEU A 1 92 ? -11.131 14.084 2.662 1.00 51.91 92 LEU A O 1
ATOM 754 N N . LYS A 1 93 ? -11.877 12.491 4.058 1.00 49.28 93 LYS A N 1
ATOM 755 C CA . LYS A 1 93 ? -13.255 12.987 4.091 1.00 49.28 93 LYS A CA 1
ATOM 756 C C . LYS A 1 93 ? -13.539 13.556 5.476 1.00 49.28 93 LYS A C 1
ATOM 758 O O . LYS A 1 93 ? -13.544 12.828 6.462 1.00 49.28 93 LYS A O 1
ATOM 763 N N . LYS A 1 94 ? -13.794 14.864 5.560 1.00 48.75 94 LYS A N 1
ATOM 764 C CA . LYS A 1 94 ? -14.332 15.459 6.791 1.00 48.75 94 LYS A CA 1
ATOM 765 C C . LYS A 1 94 ? -15.733 14.884 7.027 1.00 48.75 94 LYS A C 1
ATOM 767 O O . LYS A 1 94 ? -16.563 14.899 6.120 1.00 48.75 94 LYS A O 1
ATOM 772 N N . SER A 1 95 ? -15.972 14.337 8.218 1.00 47.69 95 SER A N 1
ATOM 773 C CA . SER A 1 95 ? -17.312 13.923 8.636 1.00 47.69 95 SER A CA 1
ATOM 774 C C . SER A 1 95 ? -18.156 15.176 8.872 1.00 47.69 95 SER A C 1
ATOM 776 O O . SER A 1 95 ? -17.722 16.069 9.595 1.00 47.69 95 SER A O 1
ATOM 778 N N . SER A 1 96 ? -19.333 15.254 8.254 1.00 43.84 96 SER A N 1
ATOM 779 C CA . SER A 1 96 ? -20.281 16.368 8.391 1.00 43.84 96 SER A CA 1
ATOM 780 C C . SER A 1 96 ? -21.337 16.131 9.480 1.00 43.84 96 SER A C 1
ATOM 782 O O . SER A 1 96 ? -22.376 16.784 9.469 1.00 43.84 96 SER A O 1
ATOM 784 N N . ASN A 1 97 ? -21.113 15.198 10.414 1.00 43.84 97 ASN A N 1
ATOM 785 C CA . ASN A 1 97 ? -22.041 14.988 11.527 1.00 43.84 97 ASN A CA 1
ATOM 786 C C . ASN A 1 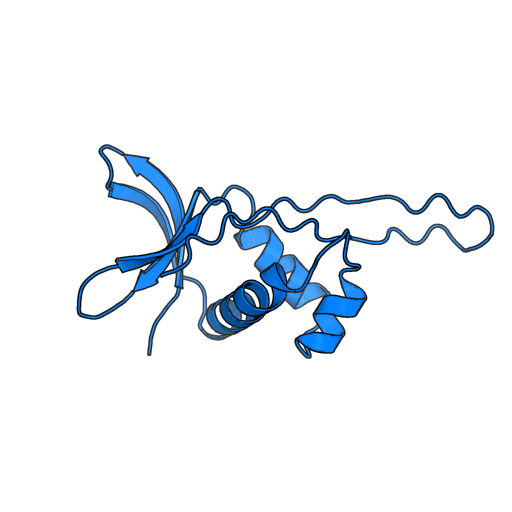97 ? -21.925 16.131 12.545 1.00 43.84 97 ASN A C 1
ATOM 788 O O . ASN A 1 97 ? -20.977 16.191 13.322 1.00 43.84 97 ASN A O 1
ATOM 792 N N . LEU A 1 98 ? -22.926 17.012 12.535 1.00 42.62 98 LEU A N 1
ATOM 793 C CA . LEU A 1 98 ? -23.072 18.207 13.376 1.00 42.62 98 LEU A CA 1
ATOM 794 C C . LEU A 1 98 ? -23.255 17.927 14.885 1.00 42.62 98 LEU A C 1
ATOM 796 O O . LEU A 1 98 ? -23.236 18.867 15.670 1.00 42.62 98 LEU A O 1
ATOM 800 N N . SER A 1 99 ? -23.418 16.670 15.312 1.00 47.66 99 SER A N 1
ATOM 801 C CA . SER A 1 99 ? -23.720 16.299 16.710 1.00 47.66 99 SER A CA 1
ATOM 802 C C . SER A 1 99 ? -22.574 15.623 17.471 1.00 47.66 99 SER A C 1
ATOM 804 O O . SER A 1 99 ? -22.698 15.363 18.665 1.00 47.66 99 SER A O 1
ATOM 806 N N . ALA A 1 100 ? -21.444 15.353 16.818 1.00 41.62 100 ALA A N 1
ATOM 807 C CA . ALA A 1 100 ? -20.253 14.827 17.468 1.00 41.62 100 ALA A CA 1
ATOM 808 C C . ALA A 1 100 ? -19.078 15.712 17.076 1.00 41.62 100 ALA A C 1
ATOM 810 O O . ALA A 1 100 ? -18.875 15.946 15.887 1.00 41.62 100 ALA A O 1
ATOM 811 N N . ILE A 1 101 ? -18.331 16.193 18.076 1.00 40.75 101 ILE A N 1
ATOM 812 C CA . ILE A 1 101 ? -16.996 16.806 17.970 1.00 40.75 101 ILE A CA 1
ATOM 813 C C . ILE A 1 101 ? -16.360 16.444 16.628 1.00 40.75 101 ILE A C 1
ATOM 815 O O . ILE A 1 101 ? -16.170 15.254 16.369 1.00 40.75 101 ILE A O 1
ATOM 819 N N . VAL A 1 102 ? -16.094 17.453 15.790 1.00 39.84 102 VAL A N 1
ATOM 820 C CA . VAL A 1 102 ? -15.565 17.337 14.422 1.00 39.84 102 VAL A CA 1
ATOM 821 C C . VAL A 1 102 ? -14.359 16.394 14.410 1.00 39.84 102 VAL A C 1
ATOM 823 O O . VAL A 1 102 ? -13.213 16.807 14.557 1.00 39.84 102 VAL A O 1
ATOM 826 N N . SER A 1 103 ? -14.607 15.093 14.270 1.00 46.53 103 SER A N 1
ATOM 827 C CA . SER A 1 103 ? -13.557 14.092 14.192 1.00 46.53 103 SER A CA 1
ATOM 828 C C . SER A 1 103 ? -13.246 13.935 12.715 1.00 46.53 103 SER A C 1
ATOM 830 O O . SER A 1 103 ? -14.032 13.407 11.925 1.00 46.53 103 SER A O 1
ATOM 832 N N . THR A 1 104 ? -12.109 14.486 12.307 1.00 53.28 104 THR A N 1
ATOM 833 C CA . THR A 1 104 ? -11.527 14.255 10.989 1.00 53.28 104 THR A CA 1
ATOM 834 C C . THR A 1 104 ? -11.264 12.757 10.847 1.00 53.28 104 THR A C 1
ATOM 836 O O . THR A 1 104 ? -10.302 12.214 11.384 1.00 53.28 104 THR A O 1
ATOM 839 N N . GLN A 1 105 ? -12.163 12.050 10.165 1.00 55.97 105 GLN A N 1
ATOM 840 C CA . GLN A 1 105 ? -11.995 10.630 9.890 1.00 55.97 105 GLN A CA 1
ATOM 841 C C . GLN A 1 105 ? -11.239 10.458 8.573 1.00 55.97 105 GLN A C 1
ATOM 843 O O . GLN A 1 105 ? -11.670 10.904 7.514 1.00 55.97 105 GLN A O 1
ATOM 848 N N . THR A 1 106 ? -10.082 9.805 8.631 1.00 61.53 106 THR A N 1
ATOM 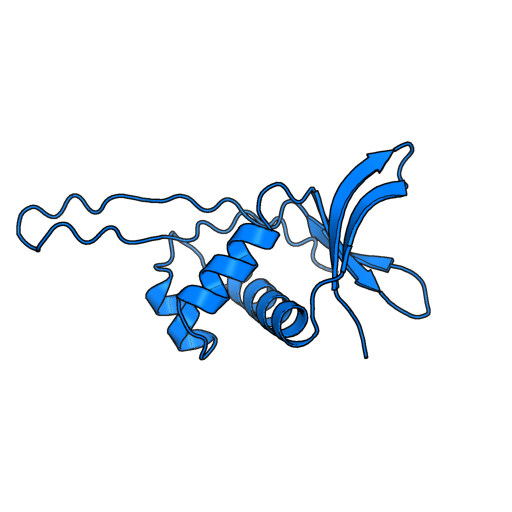849 C CA . THR A 1 106 ? -9.344 9.409 7.429 1.00 61.53 106 THR A CA 1
ATOM 850 C C . THR A 1 106 ? -9.992 8.158 6.847 1.00 61.53 106 THR A C 1
ATOM 852 O O . THR A 1 106 ? -10.171 7.158 7.551 1.00 61.53 106 THR A O 1
ATOM 855 N N . PHE A 1 107 ? -10.319 8.205 5.558 1.00 61.09 107 PHE A N 1
ATOM 856 C CA . PHE A 1 107 ? -10.833 7.065 4.811 1.00 61.09 107 PHE A CA 1
ATOM 857 C C . PHE A 1 107 ? -9.796 6.613 3.793 1.00 61.09 107 PHE A C 1
ATOM 859 O O . PHE A 1 107 ? -9.075 7.421 3.205 1.00 61.09 107 PHE A O 1
ATOM 866 N N . LEU A 1 108 ? -9.746 5.305 3.571 1.00 60.31 108 LEU A N 1
ATOM 867 C CA . LEU A 1 108 ? -9.066 4.747 2.418 1.00 60.31 108 LEU A CA 1
ATOM 868 C C . LEU A 1 108 ? -10.121 4.480 1.343 1.00 60.31 108 LEU A C 1
ATOM 870 O O . LEU A 1 108 ? -11.076 3.733 1.577 1.00 60.31 108 LEU A O 1
ATOM 874 N N . ARG A 1 109 ? -9.955 5.094 0.169 1.00 56.91 109 ARG A N 1
ATOM 875 C CA . ARG A 1 109 ? -10.561 4.587 -1.061 1.00 56.91 109 ARG A CA 1
ATOM 876 C C . ARG A 1 109 ? -9.502 3.729 -1.710 1.00 56.91 109 ARG A C 1
ATOM 878 O O . ARG A 1 109 ? -8.447 4.247 -2.049 1.00 56.91 109 ARG A O 1
ATOM 885 N N . ALA A 1 110 ? -9.756 2.439 -1.845 1.00 52.56 110 ALA A N 1
ATOM 886 C CA . ALA A 1 110 ? -8.879 1.600 -2.637 1.00 52.56 110 ALA A CA 1
ATOM 887 C C . ALA A 1 110 ? -9.020 1.979 -4.118 1.00 52.56 110 ALA A C 1
ATOM 889 O O . ALA A 1 110 ? -10.140 1.965 -4.635 1.00 52.56 110 ALA A O 1
ATOM 890 N N . PRO A 1 111 ? -7.927 2.285 -4.824 1.00 54.66 111 PRO A N 1
ATOM 891 C CA . PRO A 1 111 ? -7.903 2.298 -6.270 1.00 54.66 111 PRO A CA 1
ATOM 892 C C . PRO A 1 111 ? -6.884 1.248 -6.689 1.00 54.66 111 PRO A C 1
ATOM 894 O O . PRO A 1 111 ? -5.735 1.588 -6.901 1.00 54.66 111 PRO A O 1
ATOM 897 N N . ILE A 1 112 ? -7.236 -0.033 -6.744 1.00 51.41 112 ILE A N 1
ATOM 898 C CA . ILE A 1 112 ? -6.295 -0.990 -7.331 1.00 51.41 112 ILE A CA 1
ATOM 899 C C . ILE A 1 112 ? -7.036 -1.901 -8.284 1.00 51.41 112 ILE A C 1
ATOM 901 O O . ILE A 1 112 ? -7.829 -2.752 -7.884 1.00 51.41 112 ILE A O 1
ATOM 905 N N . TYR A 1 113 ? -6.715 -1.721 -9.562 1.00 46.88 113 TYR A N 1
ATOM 906 C CA . TYR A 1 113 ? -6.861 -2.756 -10.567 1.00 46.88 113 TYR A CA 1
ATOM 907 C C . TYR A 1 113 ? -5.844 -3.850 -10.224 1.00 46.88 113 TYR A C 1
ATOM 909 O O . TYR A 1 113 ? -4.675 -3.789 -10.608 1.00 46.88 113 TYR A O 1
ATOM 917 N N . ILE A 1 114 ? -6.261 -4.818 -9.410 1.00 47.66 114 ILE A N 1
ATOM 918 C CA . ILE A 1 114 ? -5.471 -6.020 -9.157 1.00 47.66 114 ILE A CA 1
ATOM 919 C C . ILE A 1 114 ? -5.572 -6.831 -10.440 1.00 47.66 114 ILE A C 1
ATOM 921 O O . ILE A 1 114 ? -6.631 -7.384 -10.744 1.00 47.66 114 ILE A O 1
ATOM 925 N N . LYS A 1 115 ? -4.496 -6.872 -11.230 1.00 41.09 115 LYS A N 1
ATOM 926 C CA . LYS A 1 115 ? -4.427 -7.844 -12.318 1.00 41.09 115 LYS A CA 1
ATOM 927 C C . LYS A 1 115 ? -4.435 -9.215 -11.640 1.00 41.09 115 LYS A C 1
ATOM 929 O O . LYS A 1 115 ? -3.497 -9.538 -10.915 1.00 41.09 115 LYS A O 1
ATOM 934 N N . LYS A 1 116 ? -5.539 -9.956 -11.784 1.00 35.16 116 LYS A N 1
ATOM 935 C CA . LYS A 1 116 ? -5.588 -11.358 -11.360 1.00 35.16 116 LYS A CA 1
ATOM 936 C C . LYS A 1 116 ? -4.470 -12.122 -12.091 1.00 35.16 116 LYS A C 1
ATOM 938 O O . LYS A 1 116 ? -4.201 -11.764 -13.244 1.00 35.16 116 LYS A O 1
ATOM 943 N N . PRO A 1 117 ? -3.817 -13.087 -11.418 1.00 45.38 117 PRO A N 1
ATOM 944 C CA . PRO A 1 117 ? -2.889 -13.999 -12.077 1.00 45.38 117 PRO A CA 1
ATOM 945 C C . PRO A 1 117 ? -3.565 -14.706 -13.255 1.00 45.38 117 PRO A C 1
ATOM 947 O O . PRO A 1 117 ? -4.791 -14.961 -13.161 1.00 45.38 117 PRO A O 1
#

Mean predicted aligned error: 9.06 Å

Solvent-accessible surface area (backbone atoms only — not comparable to full-atom values): 6885 Å² total; per-residue (Å²): 133,76,44,32,33,42,27,51,42,65,55,97,90,38,82,67,42,67,49,73,47,54,73,72,53,33,50,52,51,52,54,47,62,69,47,44,84,73,53,89,55,81,38,52,46,74,56,52,23,61,75,69,72,46,53,66,67,60,51,51,51,55,54,54,68,37,51,71,24,50,29,31,31,37,52,46,100,90,49,71,46,78,72,35,42,42,56,44,49,78,45,79,46,75,58,82,58,91,86,52,81,81,56,77,45,53,29,40,40,77,43,59,73,67,78,73,132

Nearest PDB structures (foldseek):
  2lnb-assembly1_A  TM=8.580E-01  e=9.422E-01  Homo sapiens
  5j9w-assembly1_E  TM=7.329E-01  e=5.732E-01  Saccharomyces cerevisiae S288C
  1j5y-assembly1_A  TM=5.871E-01  e=2.258E-01  Thermotoga maritima
  1hxd-assembly2_B  TM=6.320E-01  e=6.490E-01  Escherichia coli
  7cv2-assembly1_A  TM=8.101E-01  e=3.472E+00  Halalkalibacterium halodurans C-125

Foldseek 3Di:
DKWKKFAQDDDPNHGDDIDTDDPVLRVLVVVVLVCQVVCPDWAFLVVVCVVSVHDSVSNVVSLVVLPNTQFMWIDDPVGTDTQWGSFFDWDFDFDPPPPDDRDRTTTTDGDTPGPDD